Protein AF-A0A1X7TB10-F1 (afdb_monomer_lite)

Radius of gyration: 26.59 Å; chains: 1; bounding box: 57×39×61 Å

Structure (mmCIF, N/CA/C/O backbone):
data_AF-A0A1X7TB10-F1
#
_entry.id   AF-A0A1X7TB10-F1
#
loop_
_atom_site.group_PDB
_atom_site.id
_atom_site.type_symbol
_atom_site.label_atom_id
_atom_site.label_alt_id
_atom_site.label_comp_id
_atom_site.label_asym_id
_atom_site.label_entity_id
_atom_site.label_seq_id
_atom_site.pdbx_PDB_ins_code
_atom_site.Cartn_x
_atom_site.Cartn_y
_atom_site.Cartn_z
_atom_site.occupancy
_atom_site.B_iso_or_equiv
_atom_site.auth_seq_id
_atom_site.auth_comp_id
_atom_site.auth_asym_id
_atom_site.auth_atom_id
_atom_site.pdbx_PDB_model_num
ATOM 1 N N . MET A 1 1 ? -30.814 -26.716 36.410 1.00 61.09 1 MET A N 1
ATOM 2 C CA . MET A 1 1 ? -31.659 -25.579 35.974 1.00 61.09 1 MET A CA 1
ATOM 3 C C . MET A 1 1 ? -32.848 -25.487 36.922 1.00 61.09 1 MET A C 1
ATOM 5 O O . MET A 1 1 ? -33.399 -26.534 37.226 1.00 61.09 1 MET A O 1
ATOM 9 N N . CYS A 1 2 ? -33.212 -24.309 37.450 1.00 82.31 2 CYS A N 1
ATOM 10 C CA . CYS A 1 2 ? -34.267 -24.208 38.482 1.00 82.31 2 CYS A CA 1
ATOM 11 C C . CYS A 1 2 ? -35.707 -24.142 37.946 1.00 82.31 2 CYS A C 1
ATOM 13 O O . CYS A 1 2 ? -36.629 -24.069 38.750 1.00 82.31 2 CYS A O 1
ATOM 15 N N . HIS A 1 3 ? -35.908 -24.128 36.622 1.00 82.31 3 HIS A N 1
ATOM 16 C CA . HIS A 1 3 ? -37.220 -24.072 35.956 1.00 82.31 3 HIS A CA 1
ATOM 17 C C . HIS A 1 3 ? -38.157 -22.923 36.399 1.00 82.31 3 HIS A C 1
ATOM 19 O O . HIS A 1 3 ? -39.329 -22.915 36.033 1.00 82.31 3 HIS A O 1
ATOM 25 N N . LYS A 1 4 ? -37.664 -21.919 37.141 1.00 84.44 4 LYS A N 1
ATOM 26 C CA . LYS A 1 4 ? -38.441 -20.726 37.497 1.00 84.44 4 LYS A CA 1
ATOM 27 C C . LYS A 1 4 ? -38.531 -19.782 36.298 1.00 84.44 4 LYS A C 1
ATOM 29 O O . LYS A 1 4 ? -37.514 -19.415 35.714 1.00 84.44 4 LYS A O 1
ATOM 34 N N . ALA A 1 5 ? -39.744 -19.347 35.970 1.00 83.50 5 ALA A N 1
ATOM 35 C CA . ALA A 1 5 ? -39.967 -18.323 34.957 1.00 83.50 5 ALA A CA 1
ATOM 36 C C . A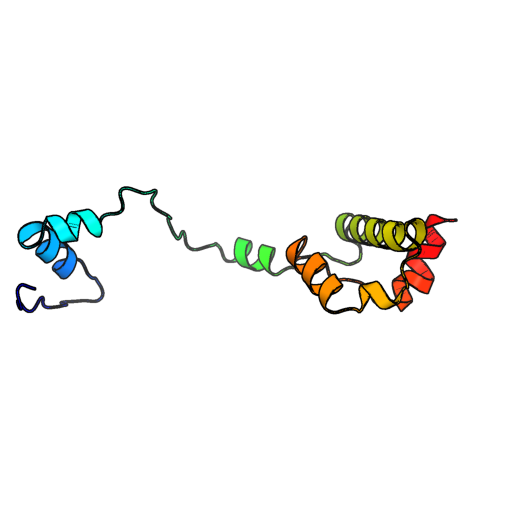LA A 1 5 ? -39.590 -16.939 35.513 1.00 83.50 5 ALA A C 1
ATOM 38 O O . ALA A 1 5 ? -40.155 -16.495 36.513 1.00 83.50 5 ALA A O 1
ATOM 39 N N . VAL A 1 6 ? -38.644 -16.250 34.868 1.00 84.00 6 VAL A N 1
ATOM 40 C CA . VAL A 1 6 ? -38.289 -14.863 35.199 1.00 84.00 6 VAL A CA 1
ATOM 41 C C . VAL A 1 6 ? -39.036 -13.924 34.247 1.00 84.00 6 VAL A C 1
ATOM 43 O O . VAL A 1 6 ? -38.735 -13.919 33.053 1.00 84.00 6 VAL A O 1
ATOM 46 N N . PRO A 1 7 ? -40.009 -13.129 34.725 1.00 80.75 7 PRO A N 1
ATOM 47 C CA . PRO A 1 7 ? -40.779 -12.241 33.863 1.00 80.75 7 PRO A CA 1
ATOM 48 C C . PRO A 1 7 ? -39.917 -11.069 33.367 1.00 80.75 7 PRO A C 1
ATOM 50 O O . PRO A 1 7 ? -39.319 -10.336 34.160 1.00 80.75 7 PRO A O 1
ATOM 53 N N . ALA A 1 8 ? -39.880 -10.851 32.052 1.00 77.44 8 ALA A N 1
ATOM 54 C CA . ALA A 1 8 ? -39.216 -9.706 31.430 1.00 77.44 8 ALA A CA 1
ATOM 55 C C . ALA A 1 8 ? -40.175 -8.506 31.382 1.00 77.44 8 ALA A C 1
ATOM 57 O O . ALA A 1 8 ? -40.872 -8.274 30.396 1.00 77.44 8 ALA A O 1
ATOM 58 N N . LYS A 1 9 ? -40.262 -7.754 32.484 1.00 65.31 9 LYS A N 1
ATOM 59 C CA . LYS A 1 9 ? -41.102 -6.551 32.559 1.00 65.31 9 LYS A CA 1
ATOM 60 C C . LYS A 1 9 ? -40.299 -5.341 32.060 1.00 65.31 9 LYS A C 1
ATOM 62 O O . LYS A 1 9 ? -39.779 -4.568 32.858 1.00 65.31 9 LYS A O 1
ATOM 67 N N . GLY A 1 10 ? -40.155 -5.224 30.738 1.00 70.25 10 GLY A N 1
ATOM 68 C CA . GLY A 1 10 ? -39.438 -4.133 30.058 1.00 70.25 10 GLY A CA 1
ATOM 69 C C . GLY A 1 10 ? -38.262 -4.601 29.189 1.00 70.25 10 GLY A C 1
ATOM 70 O O . GLY A 1 10 ? -37.970 -5.787 29.102 1.00 70.25 10 GLY A O 1
ATOM 71 N N . GLY A 1 11 ? -37.577 -3.656 28.537 1.00 73.31 11 GLY A N 1
ATOM 72 C CA . GLY A 1 11 ? -36.467 -3.920 27.605 1.00 73.31 11 GLY A CA 1
ATOM 73 C C . GLY A 1 11 ? -35.095 -4.154 28.253 1.00 73.31 11 GLY A C 1
ATOM 74 O O . GLY A 1 11 ? -34.080 -3.894 27.614 1.00 73.31 11 GLY A O 1
ATOM 75 N N . ASN A 1 12 ? -35.035 -4.579 29.521 1.00 75.31 12 ASN A N 1
ATOM 76 C CA . ASN A 1 12 ? -33.775 -4.849 30.223 1.00 75.31 12 ASN A CA 1
ATOM 77 C C . ASN A 1 12 ? -33.744 -6.263 30.823 1.00 75.31 12 ASN A C 1
ATOM 79 O O . ASN A 1 12 ? -34.769 -6.926 30.967 1.00 75.31 12 ASN A O 1
ATOM 83 N N . THR A 1 13 ? -32.547 -6.724 31.183 1.00 80.31 13 THR A N 1
ATOM 84 C CA . THR A 1 13 ? -32.301 -8.077 31.707 1.00 80.31 13 THR A CA 1
ATOM 85 C C . THR A 1 13 ? -32.074 -8.107 33.222 1.00 80.31 13 THR A C 1
ATOM 87 O O . THR A 1 13 ? -31.605 -9.117 33.752 1.00 80.31 13 THR A O 1
ATOM 90 N N . SER A 1 14 ? -32.403 -7.028 33.944 1.00 83.00 14 SER A N 1
ATOM 91 C CA . SER A 1 14 ? -32.106 -6.882 35.379 1.00 83.00 14 SER A CA 1
ATOM 92 C C . SER A 1 14 ? -32.750 -7.982 36.227 1.00 83.00 14 SER A C 1
ATOM 94 O O . SER A 1 14 ? -32.113 -8.507 37.136 1.00 83.00 14 SER A O 1
ATOM 96 N N . ASN A 1 15 ? -33.974 -8.399 35.883 1.00 86.94 15 ASN A N 1
ATOM 97 C CA . ASN A 1 15 ? -34.696 -9.451 36.606 1.00 86.94 15 ASN A CA 1
ATOM 98 C C . ASN A 1 15 ? -33.976 -10.804 36.528 1.00 86.94 15 ASN A C 1
ATOM 100 O O . ASN A 1 15 ? -33.878 -11.514 37.528 1.00 86.94 15 ASN A O 1
ATOM 104 N N . LEU A 1 16 ? -33.438 -11.147 35.352 1.00 86.94 16 LEU A N 1
ATOM 105 C CA . LEU A 1 16 ? -32.663 -12.372 35.168 1.00 86.94 16 LEU A CA 1
ATOM 106 C C . LEU A 1 16 ? -31.350 -12.294 35.950 1.00 86.94 16 LEU A C 1
ATOM 108 O O . LEU A 1 16 ? -30.970 -13.261 36.604 1.00 86.94 16 LEU A O 1
ATOM 112 N N . PHE A 1 17 ? -30.693 -11.134 35.941 1.00 86.88 17 PHE A N 1
ATOM 113 C CA . PHE A 1 17 ? -29.447 -10.918 36.675 1.00 86.88 17 PHE A CA 1
ATOM 114 C C . PHE A 1 17 ? -29.634 -11.074 38.194 1.00 86.88 17 PHE A C 1
ATOM 116 O O . PHE A 1 17 ? -28.852 -11.775 38.837 1.00 86.88 17 PHE A O 1
ATOM 123 N N . SER A 1 18 ? -30.701 -10.500 38.761 1.00 86.94 18 SER A N 1
ATOM 124 C CA . SER A 1 18 ? -31.054 -10.672 40.179 1.00 86.94 18 SER A CA 1
ATOM 125 C C . SER A 1 18 ? -31.393 -12.124 40.516 1.00 86.94 18 SER A C 1
ATOM 127 O O . SER A 1 18 ? -30.871 -12.662 41.490 1.00 86.94 18 SER A O 1
ATOM 129 N N . HIS A 1 19 ? -32.193 -12.790 39.676 1.00 90.25 19 HIS A N 1
ATOM 130 C CA . HIS A 1 19 ? -32.532 -14.204 39.851 1.00 90.25 19 HIS A CA 1
ATOM 131 C C . HIS A 1 19 ? -31.284 -15.096 39.883 1.00 90.25 19 HIS A C 1
ATOM 133 O O . HIS A 1 19 ? -31.154 -15.964 40.746 1.00 90.25 19 HIS A O 1
ATOM 139 N N . LEU A 1 20 ? -30.350 -14.868 38.957 1.00 90.06 20 LEU A N 1
ATOM 140 C CA . LEU A 1 20 ? -29.096 -15.612 38.899 1.00 90.06 20 LEU A CA 1
ATOM 141 C C . LEU A 1 20 ? -28.242 -15.355 40.142 1.00 90.06 20 LEU A C 1
ATOM 143 O O . LEU A 1 20 ? -27.703 -16.304 40.700 1.00 90.06 20 LEU A O 1
ATOM 147 N N . ARG A 1 21 ? -28.165 -14.110 40.621 1.00 86.50 21 ARG A N 1
ATOM 148 C CA . ARG A 1 21 ? -27.411 -13.760 41.833 1.00 86.50 21 ARG A CA 1
ATOM 149 C C . ARG A 1 21 ? -27.928 -14.478 43.082 1.00 86.50 21 ARG A C 1
ATOM 151 O O . ARG A 1 21 ? -27.125 -14.928 43.891 1.00 86.50 21 ARG A O 1
ATOM 158 N N . GLU A 1 22 ? -29.245 -14.580 43.235 1.00 88.19 22 GLU A N 1
ATOM 159 C CA . GLU A 1 22 ? -29.881 -15.101 44.454 1.00 88.19 22 GLU A CA 1
ATOM 160 C C . GLU A 1 22 ? -30.064 -16.622 44.443 1.00 88.19 22 GLU A C 1
ATOM 162 O O . GLU A 1 22 ? -29.919 -17.272 45.476 1.00 88.19 22 GLU A O 1
ATOM 167 N N . HIS A 1 23 ? -30.366 -17.211 43.284 1.00 87.81 23 HIS A N 1
ATOM 168 C CA . HIS A 1 23 ? -30.676 -18.640 43.177 1.00 87.81 23 HIS A CA 1
ATOM 169 C C . HIS A 1 23 ? -29.583 -19.467 42.496 1.00 87.81 23 HIS A C 1
ATOM 171 O O . HIS A 1 23 ? -29.570 -20.691 42.638 1.00 87.81 23 HIS A O 1
ATOM 177 N N . HIS A 1 24 ? -28.659 -18.827 41.775 1.00 89.94 24 HIS A N 1
ATOM 178 C CA . HIS A 1 24 ? -27.590 -19.491 41.028 1.00 89.94 24 HIS A CA 1
ATOM 179 C C . HIS A 1 24 ? -26.240 -18.763 41.157 1.00 89.94 24 HIS A C 1
ATOM 181 O O . HIS A 1 24 ? -25.653 -18.384 40.140 1.00 89.94 24 HIS A O 1
ATOM 187 N N . PRO A 1 25 ? -25.704 -18.591 42.382 1.00 84.31 25 PRO A N 1
ATOM 188 C CA . PRO A 1 25 ? -24.512 -17.774 42.630 1.00 84.31 25 PRO A CA 1
ATOM 189 C C . PRO A 1 25 ? -23.272 -18.251 41.859 1.00 84.31 25 PRO A C 1
ATOM 191 O O . PRO A 1 25 ? -22.451 -17.436 41.452 1.00 84.31 25 PRO A O 1
ATOM 194 N N . THR A 1 26 ? -23.154 -19.553 41.586 1.00 83.06 26 THR A N 1
ATOM 195 C CA . THR A 1 26 ? -22.072 -20.129 40.770 1.00 83.06 26 THR A CA 1
ATOM 196 C C . THR A 1 26 ? -22.176 -19.741 39.293 1.00 83.06 26 THR A C 1
ATOM 198 O O . THR A 1 26 ? -21.177 -19.372 38.679 1.00 83.06 26 THR A O 1
ATOM 201 N N . LEU A 1 27 ? -23.384 -19.766 38.722 1.00 82.44 27 LEU A N 1
ATOM 202 C CA . LEU A 1 27 ? -23.625 -19.297 37.354 1.00 82.44 27 LEU A CA 1
ATOM 203 C C . LEU A 1 27 ? -23.478 -17.780 37.269 1.00 82.44 27 LEU A C 1
ATOM 205 O O . LEU A 1 27 ? -22.914 -17.275 36.305 1.00 82.44 27 LEU A O 1
ATOM 209 N N . PHE A 1 28 ? -23.927 -17.057 38.294 1.00 84.38 28 PHE A N 1
ATOM 210 C CA . PHE A 1 28 ? -23.740 -15.617 38.392 1.00 84.38 28 PHE A CA 1
ATOM 211 C C . PHE A 1 28 ? -22.257 -15.240 38.405 1.00 84.38 28 PHE A C 1
ATOM 213 O O . PHE A 1 28 ? -21.855 -14.403 37.608 1.00 84.38 28 PHE A O 1
ATOM 220 N N . ALA A 1 29 ? -21.437 -15.908 39.222 1.00 82.06 29 ALA A N 1
ATOM 221 C CA . ALA A 1 29 ? -19.992 -15.688 39.272 1.00 82.06 29 ALA A CA 1
ATOM 222 C C . ALA A 1 29 ? -19.296 -15.976 37.928 1.00 82.06 29 ALA A C 1
ATOM 224 O O . ALA A 1 29 ? -18.361 -15.274 37.557 1.00 82.06 29 ALA A O 1
ATOM 225 N N . CYS A 1 30 ? -19.770 -16.976 37.177 1.00 75.25 30 CYS A N 1
ATOM 226 C CA . CYS A 1 30 ? -19.278 -17.286 35.832 1.00 75.25 30 CYS A CA 1
ATOM 227 C C . CYS A 1 30 ? -19.702 -16.234 34.787 1.00 75.25 30 CYS A C 1
ATOM 229 O O . CYS A 1 30 ? -18.951 -15.937 33.860 1.00 75.25 30 CYS A O 1
ATOM 231 N N . LEU A 1 31 ? -20.894 -15.649 34.945 1.00 71.69 31 LEU A N 1
ATOM 232 C CA . LEU A 1 31 ? -21.432 -14.614 34.059 1.00 71.69 31 LEU A CA 1
ATOM 233 C C . LEU A 1 31 ? -20.894 -13.217 34.368 1.00 71.69 31 LEU A C 1
ATOM 235 O O . LEU A 1 31 ? -20.847 -12.380 33.469 1.00 71.69 31 LEU A O 1
ATOM 239 N N . THR A 1 32 ? -20.501 -12.945 35.614 1.00 65.81 32 THR A N 1
ATOM 240 C CA . THR A 1 32 ? -19.779 -11.728 35.978 1.00 65.81 32 THR A CA 1
ATOM 241 C C . THR A 1 32 ? -18.330 -11.876 35.528 1.00 65.81 32 THR A C 1
ATOM 243 O O . THR A 1 32 ? -17.582 -12.638 36.139 1.00 65.81 32 THR A O 1
ATOM 246 N N . PRO A 1 33 ? -17.884 -11.168 34.482 1.00 55.72 33 PRO A N 1
ATOM 247 C CA . PRO A 1 33 ? -16.513 -11.298 34.036 1.00 55.72 33 PRO A CA 1
ATOM 248 C C . PRO A 1 33 ? -15.611 -10.658 35.094 1.00 55.72 33 PRO A C 1
ATOM 250 O O . PRO A 1 33 ? -15.677 -9.452 35.325 1.00 55.72 33 PRO A O 1
ATOM 253 N N . THR A 1 34 ? -14.700 -11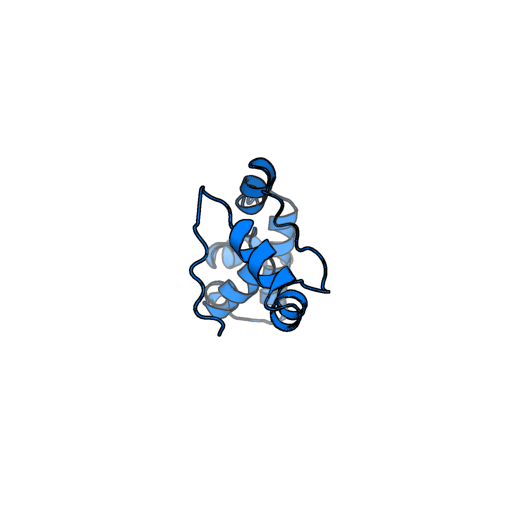.431 35.677 1.00 54.12 34 THR A N 1
ATOM 254 C CA . THR A 1 34 ? -13.488 -10.919 36.343 1.00 54.12 34 THR A CA 1
ATOM 255 C C . THR A 1 34 ? -12.471 -10.345 35.343 1.00 54.12 34 THR A C 1
ATOM 257 O O . THR A 1 34 ? -11.323 -10.089 35.685 1.00 54.12 34 THR A O 1
ATOM 260 N N . ALA A 1 35 ? -12.878 -10.086 34.099 1.00 50.09 35 ALA A N 1
ATOM 261 C CA . ALA A 1 35 ? -12.041 -9.559 33.038 1.00 50.09 35 ALA A CA 1
ATOM 262 C C . ALA A 1 35 ? -12.613 -8.230 32.539 1.00 50.09 35 ALA A C 1
ATOM 264 O O . ALA A 1 35 ? -13.764 -8.169 32.112 1.00 50.09 35 ALA A O 1
ATOM 265 N N . ALA A 1 36 ? -11.782 -7.188 32.632 1.00 53.06 36 ALA A N 1
ATOM 266 C CA . ALA A 1 36 ? -11.865 -5.885 31.977 1.00 53.06 36 ALA A CA 1
ATOM 267 C C . ALA A 1 36 ? -13.185 -5.603 31.241 1.00 53.06 36 ALA A C 1
ATOM 269 O O . ALA A 1 36 ? -13.432 -6.145 30.162 1.00 53.06 36 ALA A O 1
ATOM 270 N N . LYS A 1 37 ? -13.996 -4.687 31.790 1.00 52.09 37 LYS A N 1
ATOM 271 C CA . LYS A 1 37 ? -15.109 -4.054 31.071 1.00 52.09 37 LYS A CA 1
ATOM 272 C C . LYS A 1 37 ? -14.612 -3.623 29.686 1.00 52.09 37 LYS A C 1
ATOM 274 O O . LYS A 1 37 ? -13.990 -2.573 29.555 1.00 52.09 37 LYS A O 1
ATOM 279 N N . LYS A 1 38 ? -14.911 -4.396 28.639 1.00 53.84 38 LYS A N 1
ATOM 280 C CA . LYS A 1 38 ? -14.941 -3.868 27.277 1.00 53.84 38 LYS A CA 1
ATOM 281 C C . LYS A 1 38 ? -16.156 -2.958 27.246 1.00 53.84 38 LYS A C 1
ATOM 283 O O . LYS A 1 38 ? -17.260 -3.395 26.935 1.00 53.84 38 LYS A O 1
ATOM 288 N N . THR A 1 39 ? -15.970 -1.713 27.671 1.00 54.38 39 THR A N 1
ATOM 289 C CA . THR A 1 39 ? -16.922 -0.650 27.391 1.00 54.38 39 THR A CA 1
ATOM 290 C C . THR A 1 39 ? -17.034 -0.601 25.876 1.00 54.38 39 THR A C 1
ATOM 292 O O . THR A 1 39 ? -16.133 -0.116 25.193 1.00 54.38 39 THR A O 1
ATOM 295 N N . VAL A 1 40 ? -18.103 -1.178 25.329 1.00 62.41 40 VAL A N 1
ATOM 296 C CA . VAL A 1 40 ? -18.514 -0.883 23.960 1.00 62.41 40 VAL A CA 1
ATOM 297 C C . VAL A 1 40 ? -19.047 0.542 24.019 1.00 62.41 40 VAL A C 1
ATOM 299 O O . VAL A 1 40 ? -20.241 0.785 24.158 1.00 62.41 40 VAL A O 1
ATOM 302 N N . THR A 1 41 ? -18.121 1.494 24.061 1.00 67.75 41 THR A N 1
ATOM 303 C CA . THR A 1 41 ? -18.428 2.911 24.001 1.00 67.75 41 THR A CA 1
ATOM 304 C C . THR A 1 41 ? -18.904 3.165 22.584 1.00 67.75 41 THR A C 1
ATOM 306 O O . THR A 1 41 ? -18.193 2.850 21.624 1.00 67.75 41 THR A O 1
ATOM 309 N N . GLN A 1 42 ? -20.123 3.680 22.445 1.00 73.50 42 GLN A N 1
ATOM 310 C CA . GLN A 1 42 ? -20.646 4.089 21.151 1.00 73.50 42 GLN A CA 1
ATOM 311 C C . GLN A 1 42 ? -19.642 5.048 20.503 1.00 73.50 42 GLN A C 1
ATOM 313 O O . GLN A 1 42 ? -19.284 6.079 21.069 1.00 73.50 42 GLN A O 1
ATOM 318 N N . GLN A 1 43 ? -19.133 4.659 19.338 1.00 66.56 43 GLN A N 1
ATOM 319 C CA . GLN A 1 43 ? -18.175 5.460 18.593 1.00 66.56 43 GLN A CA 1
ATOM 320 C C . GLN A 1 43 ? -18.871 6.722 18.077 1.00 66.56 43 GLN A C 1
ATOM 322 O O . GLN A 1 43 ? -19.997 6.656 17.585 1.00 66.56 43 GLN A O 1
ATOM 327 N N . THR A 1 44 ? -18.203 7.874 18.162 1.00 79.88 44 THR A N 1
ATOM 328 C CA . THR A 1 44 ? -18.732 9.115 17.585 1.00 79.88 44 THR A CA 1
ATOM 329 C C . THR A 1 44 ? -18.859 8.975 16.068 1.00 79.88 44 THR A C 1
ATOM 331 O O . THR A 1 44 ? -18.092 8.234 15.436 1.00 79.88 44 THR A O 1
ATOM 334 N N . ILE A 1 45 ? -19.809 9.697 15.469 1.00 79.19 45 ILE A N 1
ATOM 335 C CA . ILE A 1 45 ? -20.001 9.718 14.010 1.00 79.19 45 ILE A CA 1
ATOM 336 C C . ILE A 1 45 ? -18.692 10.118 13.314 1.00 79.19 45 ILE A C 1
ATOM 338 O O . ILE A 1 45 ? -18.265 9.449 12.375 1.00 79.19 45 ILE A O 1
ATOM 342 N N . GLU A 1 46 ? -17.994 11.118 13.853 1.00 73.94 46 GLU A N 1
ATOM 343 C CA . GLU A 1 46 ? -16.688 11.580 13.371 1.00 73.94 46 GLU A CA 1
ATOM 344 C C . GLU A 1 46 ? -15.639 10.465 13.353 1.00 73.94 46 GLU A C 1
ATOM 346 O O . GLU A 1 46 ? -14.978 10.250 12.339 1.00 73.94 46 GLU A O 1
ATOM 351 N N . SER A 1 47 ? -15.521 9.694 14.441 1.00 67.88 47 SER A N 1
ATOM 352 C CA . SER A 1 47 ? -14.563 8.584 14.505 1.00 67.88 47 SER A CA 1
ATOM 353 C C . SER A 1 47 ? -14.890 7.473 13.501 1.00 67.88 47 SER A C 1
ATOM 355 O O . SER A 1 47 ? -13.990 6.788 13.013 1.00 67.88 47 SER A O 1
ATOM 357 N N . SER A 1 48 ? -16.170 7.299 13.167 1.00 71.25 48 SER A N 1
ATOM 358 C CA . SER A 1 48 ? -16.634 6.297 12.203 1.00 71.25 48 SER A CA 1
ATOM 359 C C . SER A 1 48 ? -16.390 6.748 10.766 1.00 71.25 48 SER A C 1
ATOM 361 O O . SER A 1 48 ? -15.883 5.966 9.962 1.00 71.25 48 SER A O 1
ATOM 363 N N . VAL A 1 49 ? -16.626 8.028 10.471 1.00 72.44 49 VAL A N 1
ATOM 364 C CA . VAL A 1 49 ? -16.249 8.661 9.200 1.00 72.44 49 VAL A CA 1
ATOM 365 C C . VAL A 1 49 ? -14.736 8.618 8.997 1.00 72.44 49 VAL A C 1
ATOM 367 O O . VAL A 1 49 ? -14.280 8.163 7.953 1.00 72.44 49 VAL A O 1
ATOM 370 N N . ALA A 1 50 ? -13.942 8.986 10.005 1.00 67.88 50 ALA A N 1
ATOM 371 C CA . ALA A 1 50 ? -12.478 8.987 9.925 1.00 67.88 50 ALA A CA 1
ATOM 372 C C . ALA A 1 50 ? -11.860 7.588 9.729 1.00 67.88 50 ALA A C 1
ATOM 374 O O . ALA A 1 50 ? -10.708 7.462 9.299 1.00 67.88 50 ALA A O 1
ATOM 375 N N . ARG A 1 51 ? -12.601 6.523 10.065 1.00 66.75 51 ARG A N 1
ATOM 376 C CA . ARG A 1 51 ? -12.236 5.135 9.739 1.00 66.75 51 ARG A CA 1
ATOM 377 C C . ARG A 1 51 ? -12.587 4.761 8.298 1.00 66.75 51 ARG A C 1
ATOM 379 O O . ARG A 1 51 ? -11.876 3.949 7.718 1.00 66.75 51 ARG A O 1
ATOM 386 N N . GLY A 1 52 ? -13.653 5.334 7.741 1.00 68.94 52 GLY A N 1
ATOM 387 C CA . GLY A 1 52 ? -14.101 5.081 6.370 1.00 68.94 52 GLY A CA 1
ATOM 388 C C . GLY A 1 52 ? -13.407 5.934 5.305 1.00 68.94 52 GLY A C 1
ATOM 389 O O . GLY A 1 52 ? -13.438 5.576 4.128 1.00 68.94 52 GLY A O 1
ATOM 390 N N . THR A 1 53 ? -12.769 7.046 5.682 1.00 78.81 53 THR A N 1
ATOM 391 C CA . THR A 1 53 ? -12.070 7.907 4.724 1.00 78.81 53 THR A CA 1
ATOM 392 C C . THR A 1 53 ? -10.768 7.264 4.250 1.00 78.81 53 THR A C 1
ATOM 394 O O . THR A 1 53 ? -9.836 7.014 5.018 1.00 78.81 53 THR A O 1
ATOM 397 N N . LYS A 1 54 ? -10.708 6.997 2.943 1.00 83.62 54 LYS A N 1
ATOM 398 C CA . LYS A 1 54 ? -9.475 6.611 2.253 1.00 83.62 54 LYS A CA 1
ATOM 399 C C . LYS A 1 54 ? -8.512 7.795 2.202 1.00 83.62 54 LYS A C 1
ATOM 401 O O . LYS A 1 54 ? -8.937 8.952 2.199 1.00 83.62 54 LYS A O 1
ATOM 406 N N . PHE A 1 55 ? -7.218 7.509 2.118 1.00 82.88 55 PHE A N 1
ATOM 407 C CA . PHE A 1 55 ? -6.224 8.537 1.849 1.00 82.88 55 PHE A CA 1
ATOM 408 C C . PHE A 1 55 ? -6.474 9.180 0.486 1.00 82.88 55 PHE A C 1
ATOM 410 O O . PHE A 1 55 ? -6.734 8.492 -0.502 1.00 82.88 55 PHE A O 1
ATOM 417 N N . SER A 1 56 ? -6.353 10.507 0.432 1.00 83.88 56 SER A N 1
ATOM 418 C CA . SER A 1 56 ? -6.272 11.203 -0.849 1.00 83.88 56 SER A CA 1
ATOM 419 C C . SER A 1 56 ? -5.001 10.771 -1.582 1.00 83.88 56 SER A C 1
ATOM 421 O O . SER A 1 56 ? -3.959 10.564 -0.952 1.00 83.88 56 SER A O 1
ATOM 423 N N . ARG A 1 57 ? -5.072 10.677 -2.913 1.00 80.06 57 ARG A N 1
ATOM 424 C CA . ARG A 1 57 ? -3.932 10.321 -3.781 1.00 80.06 57 ARG A CA 1
ATOM 425 C C . ARG A 1 57 ? -2.783 11.327 -3.650 1.00 80.06 57 ARG A C 1
ATOM 427 O O . ARG A 1 57 ? -1.625 10.980 -3.843 1.00 80.06 57 ARG A O 1
ATOM 434 N N . ASP A 1 58 ? -3.106 12.556 -3.260 1.00 83.25 58 ASP A N 1
ATOM 435 C CA . ASP A 1 58 ? -2.134 13.627 -3.047 1.00 83.25 58 ASP A CA 1
ATOM 436 C C . ASP A 1 58 ? -1.547 13.662 -1.636 1.00 83.25 58 ASP A C 1
ATOM 438 O O . ASP A 1 58 ? -0.579 14.391 -1.400 1.00 83.25 58 ASP A O 1
ATOM 442 N N . SER A 1 59 ? -2.100 12.876 -0.705 1.00 89.38 59 SER A N 1
ATOM 443 C CA . SER A 1 59 ? -1.609 12.853 0.671 1.00 89.38 59 SER A CA 1
ATOM 444 C C . SER A 1 59 ? -0.162 12.340 0.732 1.00 89.38 59 SER A C 1
ATOM 446 O O . SER A 1 59 ? 0.197 11.411 -0.000 1.00 89.38 59 SER A O 1
ATOM 448 N N . PRO A 1 60 ? 0.676 12.909 1.618 1.00 90.56 60 PRO A N 1
ATOM 449 C CA . PRO A 1 60 ? 2.071 12.491 1.756 1.00 90.56 60 PRO A CA 1
ATOM 450 C C . PRO A 1 60 ? 2.174 10.998 2.094 1.00 90.56 60 PRO A C 1
ATOM 452 O O . PRO A 1 60 ? 2.932 10.279 1.455 1.00 90.56 60 PRO A O 1
ATOM 455 N N . GLN A 1 61 ? 1.302 10.504 2.979 1.00 89.81 61 GLN A N 1
ATOM 456 C CA . GLN A 1 61 ? 1.256 9.094 3.376 1.00 89.81 61 GLN A CA 1
ATOM 457 C C . GLN A 1 61 ? 0.924 8.150 2.207 1.00 89.81 61 GLN A C 1
ATOM 459 O O . GLN A 1 61 ? 1.480 7.055 2.116 1.00 89.81 61 GLN A O 1
ATOM 464 N N . HIS A 1 62 ? 0.033 8.556 1.290 1.00 92.00 62 HIS A N 1
ATOM 465 C CA . HIS A 1 62 ? -0.266 7.766 0.088 1.00 92.00 62 HIS A CA 1
ATOM 466 C C . HIS A 1 62 ? 0.952 7.686 -0.837 1.00 92.00 62 HIS A C 1
ATOM 468 O O . HIS A 1 62 ? 1.279 6.603 -1.331 1.00 92.00 62 HIS A O 1
ATOM 474 N N . LYS A 1 63 ? 1.665 8.803 -1.017 1.00 92.06 63 LYS A N 1
ATOM 475 C CA . LYS A 1 63 ? 2.888 8.868 -1.830 1.00 92.06 63 LYS A CA 1
ATOM 476 C C . LYS A 1 63 ? 4.008 8.017 -1.240 1.00 92.06 63 LYS A C 1
ATOM 478 O O . LYS A 1 63 ? 4.608 7.244 -1.980 1.00 92.06 63 LYS A O 1
ATOM 483 N N . GLU A 1 64 ? 4.239 8.091 0.069 1.00 93.44 64 GLU A N 1
ATOM 484 C CA . GLU A 1 64 ? 5.245 7.277 0.765 1.00 93.44 64 GLU A CA 1
ATOM 485 C C . GLU A 1 64 ? 4.978 5.778 0.607 1.00 93.44 64 GLU A C 1
ATOM 487 O O . GLU A 1 64 ? 5.875 5.017 0.245 1.00 93.44 64 GLU A O 1
ATOM 492 N N . LEU A 1 65 ? 3.730 5.344 0.806 1.00 93.69 65 LEU A N 1
ATOM 493 C CA . LEU A 1 65 ? 3.377 3.932 0.673 1.00 93.69 65 LEU A CA 1
ATOM 494 C C . LEU A 1 65 ? 3.483 3.455 -0.782 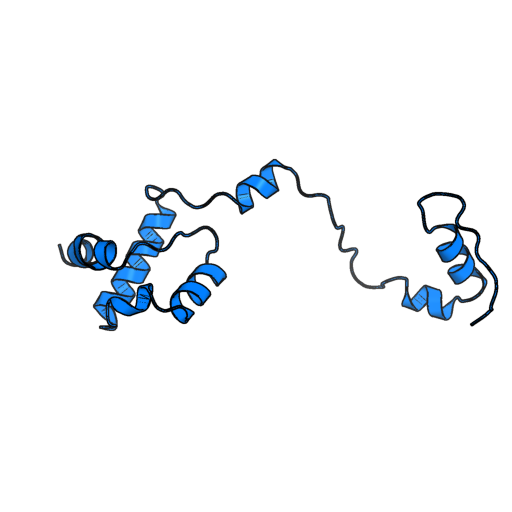1.00 93.69 65 LEU A C 1
ATOM 496 O O . LEU A 1 65 ? 3.970 2.358 -1.052 1.00 93.69 65 LEU A O 1
ATOM 500 N N . THR A 1 66 ? 3.095 4.306 -1.731 1.00 93.88 66 THR A N 1
ATOM 501 C CA . THR A 1 66 ? 3.259 4.031 -3.163 1.00 93.88 66 THR A CA 1
ATOM 502 C C . THR A 1 66 ? 4.734 3.933 -3.553 1.00 93.88 66 THR A C 1
ATOM 504 O O . THR A 1 66 ? 5.105 3.035 -4.307 1.00 93.88 66 THR A O 1
ATOM 507 N N . HIS A 1 67 ? 5.586 4.797 -3.002 1.00 93.81 67 HIS A N 1
ATOM 508 C CA . HIS A 1 67 ? 7.032 4.754 -3.194 1.00 93.81 67 HIS A CA 1
ATOM 509 C C . HIS A 1 67 ? 7.646 3.478 -2.603 1.00 93.81 67 HIS A C 1
ATOM 511 O O . HIS A 1 67 ? 8.445 2.829 -3.268 1.00 93.81 67 HIS A O 1
ATOM 517 N N . ALA A 1 68 ? 7.230 3.059 -1.404 1.00 94.25 68 ALA A N 1
ATOM 518 C CA . ALA A 1 68 ? 7.689 1.809 -0.794 1.00 94.25 68 ALA A CA 1
ATOM 519 C C . ALA A 1 68 ? 7.339 0.579 -1.652 1.00 94.25 68 ALA A C 1
ATOM 521 O O . ALA A 1 68 ? 8.172 -0.306 -1.847 1.00 94.25 68 ALA A O 1
ATOM 522 N N . ILE A 1 69 ? 6.130 0.540 -2.221 1.00 94.19 69 ILE A N 1
ATOM 523 C CA . ILE A 1 69 ? 5.720 -0.536 -3.134 1.00 94.19 69 ILE A CA 1
ATOM 524 C C . ILE A 1 69 ? 6.520 -0.477 -4.440 1.00 94.19 69 ILE A C 1
ATOM 526 O O . ILE A 1 69 ? 6.970 -1.510 -4.928 1.00 94.19 69 ILE A O 1
ATOM 530 N N . ALA A 1 70 ? 6.729 0.715 -5.001 1.00 94.12 70 ALA A N 1
ATOM 531 C CA . ALA A 1 70 ? 7.544 0.879 -6.201 1.00 94.12 70 ALA A CA 1
ATOM 532 C C . ALA A 1 70 ? 9.002 0.445 -5.960 1.00 94.12 70 ALA A C 1
ATOM 534 O O . ALA A 1 70 ? 9.581 -0.226 -6.813 1.00 94.12 70 ALA A O 1
ATOM 535 N N . TYR A 1 71 ? 9.556 0.742 -4.779 1.00 94.12 71 TYR A N 1
ATOM 536 C CA . TYR A 1 71 ? 10.884 0.298 -4.362 1.00 94.12 71 TYR A CA 1
ATOM 537 C C . TYR A 1 71 ? 10.958 -1.225 -4.261 1.00 94.12 71 TYR A C 1
ATOM 539 O O . TYR A 1 71 ? 11.876 -1.809 -4.817 1.00 94.12 71 TYR A O 1
ATOM 547 N N . HIS A 1 72 ? 9.976 -1.881 -3.633 1.00 94.31 72 HIS A N 1
ATOM 548 C CA . HIS A 1 72 ? 9.889 -3.347 -3.602 1.00 94.31 72 HIS A CA 1
ATOM 549 C C . HIS A 1 72 ? 9.884 -3.945 -5.019 1.00 94.31 72 HIS A C 1
ATOM 551 O O . HIS A 1 72 ? 10.633 -4.874 -5.310 1.00 94.31 72 HIS A O 1
ATOM 557 N N . ILE A 1 73 ? 9.103 -3.364 -5.935 1.00 93.38 73 ILE A N 1
ATOM 558 C CA . ILE A 1 73 ? 9.044 -3.825 -7.328 1.00 93.38 73 ILE A CA 1
ATOM 559 C C . ILE A 1 73 ? 10.395 -3.671 -8.034 1.00 93.38 73 ILE A C 1
ATOM 561 O O . ILE A 1 73 ? 10.868 -4.620 -8.658 1.00 93.38 73 ILE A O 1
ATOM 565 N N . GLY A 1 74 ? 11.018 -2.496 -7.930 1.00 91.31 74 GLY A N 1
ATOM 566 C CA . GLY A 1 74 ? 12.296 -2.214 -8.585 1.00 91.31 74 GLY A CA 1
ATOM 567 C C . GLY A 1 74 ? 13.480 -2.961 -7.968 1.00 91.31 74 GLY A C 1
ATOM 568 O O . GLY A 1 74 ? 14.360 -3.422 -8.691 1.00 91.31 74 GLY A O 1
ATOM 569 N N . LYS A 1 75 ? 13.503 -3.109 -6.639 1.00 92.88 75 LYS A N 1
ATOM 570 C CA . LYS A 1 75 ? 14.618 -3.707 -5.897 1.00 92.88 75 LYS A CA 1
ATOM 571 C C . LYS A 1 75 ? 14.601 -5.230 -5.936 1.00 92.88 75 LYS A C 1
ATOM 573 O O . LYS A 1 75 ? 15.650 -5.824 -6.170 1.00 92.88 75 LYS A O 1
ATOM 578 N N . ASP A 1 76 ? 13.436 -5.840 -5.725 1.00 94.38 76 ASP A N 1
ATOM 579 C CA . ASP A 1 76 ? 13.287 -7.300 -5.679 1.00 94.38 76 ASP A CA 1
ATOM 580 C C . ASP A 1 76 ? 12.978 -7.899 -7.061 1.00 94.38 76 ASP A C 1
ATOM 582 O O . ASP A 1 76 ? 12.854 -9.115 -7.204 1.00 94.38 76 ASP A O 1
ATOM 586 N N . GLY A 1 77 ? 12.840 -7.058 -8.093 1.00 89.69 77 GLY A N 1
ATOM 587 C CA . GLY A 1 77 ? 12.605 -7.493 -9.471 1.00 89.69 77 GLY A CA 1
ATOM 588 C C . GLY A 1 77 ? 11.281 -8.237 -9.659 1.00 89.69 77 GLY A C 1
ATOM 589 O O . GLY A 1 77 ? 11.149 -9.047 -10.579 1.00 89.69 77 GLY A O 1
ATOM 590 N N . VAL A 1 78 ? 10.296 -8.003 -8.787 1.00 93.12 78 VAL A N 1
ATOM 591 C CA . VAL A 1 78 ? 9.005 -8.692 -8.872 1.00 93.12 78 VAL A CA 1
ATOM 592 C C . VAL A 1 78 ? 8.199 -8.184 -10.070 1.00 93.12 78 VAL A C 1
ATOM 594 O O . VAL A 1 78 ? 8.239 -6.999 -10.410 1.00 93.12 78 VAL A O 1
ATOM 597 N N . PRO A 1 79 ? 7.416 -9.047 -10.736 1.00 93.81 79 PRO A N 1
ATOM 598 C CA . PRO A 1 79 ? 6.642 -8.621 -11.886 1.00 93.81 79 PRO A CA 1
ATOM 599 C C . PRO A 1 79 ? 5.598 -7.580 -11.478 1.00 93.81 79 PRO A C 1
ATOM 601 O O . PRO A 1 79 ? 4.920 -7.710 -10.459 1.00 93.81 79 PRO A O 1
ATOM 604 N N . LEU A 1 80 ? 5.381 -6.592 -12.344 1.00 91.81 80 LEU A N 1
ATOM 605 C CA . LEU A 1 80 ? 4.367 -5.545 -12.186 1.00 91.81 80 LEU A CA 1
ATOM 606 C C . LEU A 1 80 ? 2.933 -6.083 -12.002 1.00 91.81 80 LEU A C 1
ATOM 608 O O . LEU A 1 80 ? 2.065 -5.371 -11.516 1.00 91.81 80 LEU A O 1
ATOM 612 N N . SER A 1 81 ? 2.654 -7.335 -12.383 1.00 92.75 81 SER A N 1
ATOM 613 C CA . SER A 1 81 ? 1.368 -7.993 -12.108 1.00 92.75 81 SER A CA 1
ATOM 614 C C . SER A 1 81 ? 1.135 -8.259 -10.617 1.00 92.75 81 SER A C 1
ATOM 616 O O . SER A 1 81 ? -0.012 -8.448 -10.219 1.00 92.75 81 SER A O 1
ATOM 618 N N . THR A 1 82 ? 2.182 -8.240 -9.784 1.00 93.50 82 THR A N 1
ATOM 619 C CA . THR A 1 82 ? 2.120 -8.512 -8.338 1.00 93.50 82 THR A CA 1
ATOM 620 C C . THR A 1 82 ? 1.114 -7.612 -7.626 1.00 93.50 82 THR A C 1
ATOM 622 O O . THR A 1 82 ? 0.310 -8.116 -6.844 1.00 93.50 82 THR A O 1
ATOM 625 N N . VAL A 1 83 ? 1.061 -6.319 -7.968 1.00 93.31 83 VAL A N 1
ATOM 626 C CA . VAL A 1 83 ? 0.117 -5.364 -7.353 1.00 93.31 83 VAL A CA 1
ATOM 627 C C . VAL A 1 83 ? -1.351 -5.678 -7.667 1.00 93.31 83 VAL A C 1
ATOM 629 O O . VAL A 1 83 ? -2.258 -5.276 -6.942 1.00 93.31 83 VAL A O 1
ATOM 632 N N . GLU A 1 84 ? -1.616 -6.437 -8.730 1.00 93.38 84 GLU A N 1
ATOM 633 C CA . GLU A 1 84 ? -2.972 -6.819 -9.126 1.00 93.38 84 GLU A CA 1
ATOM 634 C C . GLU A 1 84 ? -3.413 -8.150 -8.509 1.00 93.38 84 GLU A C 1
ATOM 636 O O . GLU A 1 84 ? -4.621 -8.421 -8.457 1.00 93.38 84 GLU A O 1
ATOM 641 N N . ARG A 1 85 ? -2.462 -8.948 -8.000 1.00 95.44 85 ARG A N 1
ATOM 642 C CA . ARG A 1 85 ? -2.715 -10.269 -7.412 1.00 95.44 85 ARG A CA 1
ATOM 643 C C . ARG A 1 85 ? -3.581 -10.140 -6.150 1.00 95.44 85 ARG A C 1
ATOM 645 O O . ARG A 1 85 ? -3.339 -9.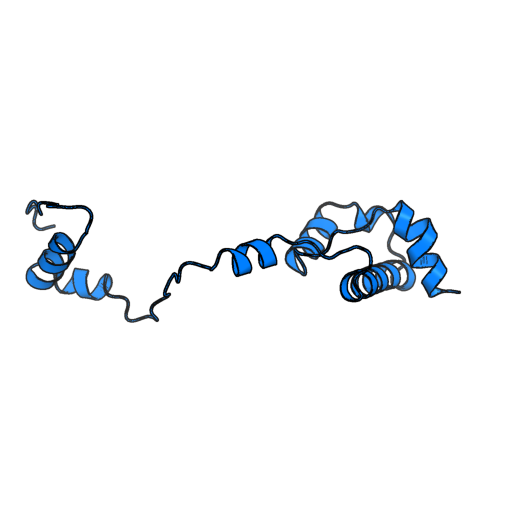261 -5.320 1.00 95.44 85 ARG A O 1
ATOM 652 N N . PRO A 1 86 ? -4.549 -11.052 -5.944 1.00 94.94 86 PRO A N 1
ATOM 653 C CA . PRO A 1 86 ? -5.478 -10.970 -4.816 1.00 94.94 86 PRO A CA 1
ATOM 654 C C . PRO A 1 86 ? -4.774 -11.076 -3.457 1.00 94.94 86 PRO A C 1
ATOM 656 O O . PRO A 1 86 ? -5.134 -10.355 -2.531 1.00 94.94 86 PRO A O 1
ATOM 659 N N . GLY A 1 87 ? -3.734 -11.910 -3.344 1.00 96.25 87 GLY A N 1
ATOM 660 C CA . GLY A 1 87 ? -2.959 -12.050 -2.106 1.00 96.25 87 GLY A CA 1
ATOM 661 C C . GLY A 1 87 ? -2.237 -10.761 -1.707 1.00 96.25 87 GLY A C 1
ATOM 662 O O . GLY A 1 87 ? -2.302 -10.352 -0.551 1.00 96.25 87 GLY A O 1
ATOM 663 N N . PHE A 1 88 ? -1.633 -10.067 -2.676 1.00 94.69 88 PHE A N 1
ATOM 664 C CA . PHE A 1 88 ? -0.967 -8.789 -2.428 1.00 94.69 88 PHE A CA 1
ATOM 665 C C . PHE A 1 88 ? -1.970 -7.713 -1.998 1.00 94.69 88 PHE A C 1
ATOM 667 O O . PHE A 1 88 ? -1.766 -7.042 -0.989 1.00 94.69 88 PHE A O 1
ATOM 674 N N . LYS A 1 89 ? -3.110 -7.608 -2.694 1.00 94.38 89 LYS A N 1
ATOM 675 C CA . LYS A 1 89 ? -4.203 -6.696 -2.312 1.00 94.38 89 LYS A CA 1
ATOM 676 C C . LYS A 1 89 ? -4.713 -6.967 -0.898 1.00 94.38 89 LYS A C 1
ATOM 678 O O . LYS A 1 89 ? -4.924 -6.024 -0.141 1.00 94.38 89 LYS A O 1
ATOM 683 N N . HIS A 1 90 ? -4.878 -8.238 -0.530 1.00 95.25 90 HIS A N 1
ATOM 684 C CA . HIS A 1 90 ? -5.298 -8.621 0.816 1.00 95.25 90 HIS A CA 1
ATOM 685 C C . HIS A 1 90 ? -4.280 -8.183 1.877 1.00 95.25 90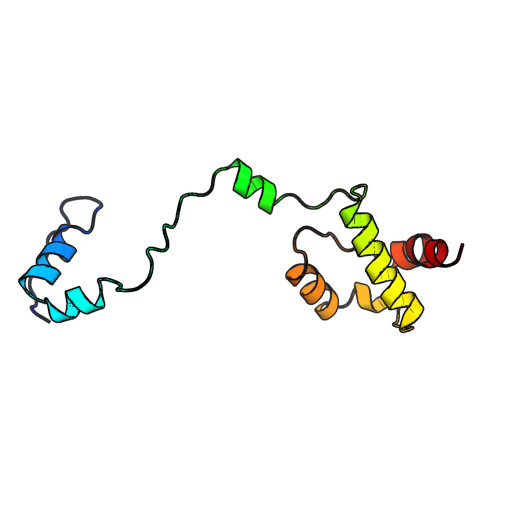 HIS A C 1
ATOM 687 O O . HIS A 1 90 ? -4.661 -7.587 2.883 1.00 95.25 90 HIS A O 1
ATOM 693 N N . MET A 1 91 ? -2.990 -8.429 1.629 1.00 95.38 91 MET A N 1
ATOM 694 C CA . MET A 1 91 ? -1.904 -8.025 2.521 1.00 95.38 91 MET A CA 1
ATOM 695 C C . MET A 1 91 ? -1.871 -6.505 2.718 1.00 95.38 91 MET A C 1
ATOM 697 O O . MET A 1 91 ? -1.905 -6.036 3.854 1.00 95.38 91 MET A O 1
ATOM 701 N N . ILE A 1 92 ? -1.884 -5.729 1.631 1.00 95.06 92 ILE A N 1
ATOM 702 C CA . ILE A 1 92 ? -1.867 -4.261 1.695 1.00 95.06 92 ILE A CA 1
ATOM 703 C C . ILE A 1 92 ? -3.104 -3.721 2.415 1.00 95.06 92 ILE A C 1
ATOM 705 O O . ILE A 1 92 ? -2.978 -2.850 3.272 1.00 95.06 92 ILE A O 1
ATOM 709 N N . HIS A 1 93 ? -4.286 -4.276 2.140 1.00 93.00 93 HIS A N 1
ATOM 710 C CA . HIS A 1 93 ? -5.516 -3.868 2.815 1.00 93.00 93 HIS A CA 1
ATOM 711 C C . HIS A 1 93 ? -5.481 -4.147 4.326 1.00 93.00 93 HIS A C 1
ATOM 713 O O . HIS A 1 93 ? -5.992 -3.352 5.113 1.00 93.00 93 HIS A O 1
ATOM 719 N N . LYS A 1 94 ? -4.866 -5.260 4.752 1.00 93.69 94 LYS A N 1
ATOM 720 C CA . LYS A 1 94 ? -4.689 -5.582 6.176 1.00 93.69 94 LYS A CA 1
ATOM 721 C C . LYS A 1 94 ? -3.667 -4.686 6.864 1.00 93.69 94 LYS A C 1
ATOM 723 O O . LYS A 1 94 ? -3.891 -4.315 8.012 1.00 93.69 94 LYS A O 1
ATOM 728 N N . LEU A 1 95 ? -2.579 -4.344 6.179 1.00 92.75 95 LEU A N 1
ATOM 729 C CA . LEU A 1 95 ? -1.546 -3.457 6.712 1.00 92.75 95 LEU A CA 1
ATOM 730 C C . LEU A 1 95 ? -2.040 -2.014 6.817 1.00 92.75 95 LEU A C 1
ATOM 732 O O . LEU A 1 95 ? -1.815 -1.357 7.830 1.00 92.75 95 LEU A O 1
ATOM 736 N N . ASN A 1 96 ? -2.719 -1.518 5.783 1.00 90.88 96 ASN A N 1
ATOM 737 C CA . ASN A 1 96 ? -3.236 -0.160 5.765 1.00 90.88 96 ASN A CA 1
ATOM 738 C C . ASN A 1 96 ? -4.577 -0.077 5.011 1.00 90.88 96 ASN A C 1
ATOM 740 O O . ASN A 1 96 ? -4.597 0.143 3.798 1.00 90.88 96 ASN A O 1
ATOM 744 N N . PRO A 1 97 ? -5.720 -0.201 5.711 1.00 89.06 97 PRO A N 1
ATOM 745 C CA . PRO A 1 97 ? -7.037 -0.239 5.071 1.00 89.06 97 PRO A CA 1
ATOM 746 C C . PRO A 1 97 ? -7.448 1.096 4.438 1.00 89.06 97 PRO A C 1
ATOM 748 O O . PRO A 1 97 ? -8.360 1.128 3.613 1.00 89.06 97 PRO A O 1
ATOM 751 N N . LYS A 1 98 ? -6.785 2.198 4.811 1.00 88.88 98 LYS A N 1
ATOM 752 C CA . LYS A 1 98 ? -7.041 3.533 4.255 1.00 88.88 98 LYS A CA 1
ATOM 753 C C . LYS A 1 98 ? -6.327 3.763 2.924 1.00 88.88 98 LYS A C 1
ATOM 755 O O . LYS A 1 98 ? -6.653 4.720 2.224 1.00 88.88 98 LYS A O 1
ATOM 760 N N . TYR A 1 99 ? -5.354 2.923 2.577 1.00 92.25 99 TYR A N 1
ATOM 761 C CA . TYR A 1 99 ? -4.603 3.054 1.339 1.00 92.25 99 TYR A CA 1
ATOM 762 C C . TYR A 1 99 ? -5.334 2.401 0.169 1.00 92.25 99 TYR A C 1
ATOM 764 O O . TYR A 1 99 ? -5.695 1.225 0.209 1.00 92.25 99 TYR A O 1
ATOM 772 N N . ASP A 1 100 ? -5.515 3.178 -0.894 1.00 89.81 100 ASP A N 1
ATOM 773 C CA . ASP A 1 100 ? -6.031 2.690 -2.165 1.00 89.81 100 ASP A CA 1
ATOM 774 C C . ASP A 1 100 ? -4.855 2.398 -3.102 1.00 89.81 100 ASP A C 1
ATOM 776 O O . ASP A 1 100 ? -4.104 3.307 -3.473 1.00 89.81 100 ASP A O 1
ATOM 780 N N . LEU A 1 101 ? -4.673 1.115 -3.427 1.00 92.00 101 LEU A N 1
ATOM 781 C CA . LEU A 1 101 ? -3.546 0.628 -4.216 1.00 92.00 101 LEU A CA 1
ATOM 782 C C . LEU A 1 101 ? -3.679 1.069 -5.687 1.00 92.00 101 LEU A C 1
ATOM 784 O O . LEU A 1 101 ? -4.643 0.672 -6.349 1.00 92.00 101 LEU A O 1
ATOM 788 N N . PRO A 1 102 ? -2.711 1.830 -6.237 1.00 91.62 102 PRO A N 1
ATOM 789 C CA . PRO A 1 102 ? -2.736 2.248 -7.632 1.00 91.62 102 PRO A CA 1
ATOM 790 C C . PRO A 1 102 ? -2.669 1.075 -8.613 1.00 91.62 102 PRO A C 1
ATOM 792 O O . PRO A 1 102 ? -2.146 0.000 -8.321 1.00 91.62 102 PRO A O 1
ATOM 795 N N . SER A 1 103 ? -3.168 1.309 -9.827 1.00 91.38 103 SER A N 1
ATOM 796 C CA . SER A 1 103 ? -3.104 0.313 -10.900 1.00 91.38 103 SER A CA 1
ATOM 797 C C . SER A 1 103 ? -1.667 0.018 -11.333 1.00 91.38 103 SER A C 1
ATOM 799 O O . SER A 1 103 ? -0.784 0.875 -11.248 1.00 91.38 103 SER A O 1
ATOM 801 N N . ARG A 1 104 ? -1.455 -1.158 -11.931 1.00 92.44 104 ARG A N 1
ATOM 802 C CA . ARG A 1 104 ? -0.182 -1.540 -12.554 1.00 92.44 104 ARG A CA 1
ATOM 803 C C . ARG A 1 104 ? 0.373 -0.467 -13.502 1.00 92.44 104 ARG A C 1
ATOM 805 O O . ARG A 1 104 ? 1.576 -0.221 -13.515 1.00 92.44 104 ARG A O 1
ATOM 812 N N . LYS A 1 105 ? -0.495 0.177 -14.294 1.00 92.38 105 LYS A N 1
ATOM 813 C CA . LYS A 1 105 ? -0.099 1.222 -15.257 1.00 92.38 105 LYS A CA 1
ATOM 814 C C . LYS A 1 105 ? 0.556 2.414 -14.565 1.00 92.38 105 LYS A C 1
ATOM 816 O O . LYS A 1 105 ? 1.532 2.945 -15.075 1.00 92.38 105 LYS A O 1
ATOM 821 N N . TYR A 1 106 ? 0.053 2.790 -13.390 1.00 92.31 106 TYR A N 1
ATOM 822 C CA . TYR A 1 106 ? 0.626 3.872 -12.594 1.00 92.31 106 TYR A CA 1
ATOM 823 C C . TYR A 1 106 ? 2.044 3.530 -12.124 1.00 92.31 106 TYR A C 1
ATOM 825 O O . TYR A 1 106 ? 2.959 4.339 -12.256 1.00 92.31 106 TYR A O 1
ATOM 833 N N . PHE A 1 107 ? 2.254 2.301 -11.643 1.00 92.06 107 PHE A N 1
ATOM 834 C CA . PHE A 1 107 ? 3.589 1.845 -11.257 1.00 92.06 107 PHE A CA 1
ATOM 835 C C . PHE A 1 107 ? 4.557 1.816 -12.443 1.00 92.06 107 PHE A C 1
ATOM 837 O O . PHE A 1 107 ? 5.694 2.254 -12.305 1.00 92.06 107 PHE A O 1
ATOM 844 N N . SER A 1 108 ? 4.087 1.374 -13.612 1.00 90.50 108 SER A N 1
ATOM 845 C CA . SER A 1 108 ? 4.887 1.319 -14.839 1.00 90.50 108 SER A CA 1
ATOM 846 C C . SER A 1 108 ? 5.267 2.700 -15.384 1.00 90.50 108 SER A C 1
ATOM 848 O O . SER A 1 108 ? 6.398 2.882 -15.815 1.00 90.50 108 SER A O 1
ATOM 850 N N . ASN A 1 109 ? 4.325 3.647 -15.405 1.00 90.88 109 ASN A N 1
ATOM 851 C CA . ASN A 1 109 ? 4.492 4.922 -16.111 1.00 90.88 109 ASN A CA 1
ATOM 852 C C . ASN A 1 109 ? 4.990 6.057 -15.213 1.00 90.88 109 ASN A C 1
ATOM 854 O O . ASN A 1 109 ? 5.602 6.995 -15.710 1.00 90.88 109 ASN A O 1
ATOM 858 N N . GLU A 1 110 ? 4.701 6.006 -13.911 1.00 89.56 110 GLU A N 1
ATOM 859 C CA . GLU A 1 110 ? 4.974 7.120 -13.000 1.00 89.56 110 GLU A CA 1
ATOM 860 C C . GLU A 1 110 ? 5.833 6.703 -11.810 1.00 89.56 110 GLU A C 1
ATOM 862 O O . GLU A 1 110 ? 6.863 7.322 -11.561 1.00 89.56 110 GLU A O 1
ATOM 867 N N . ALA A 1 111 ? 5.432 5.672 -11.059 1.00 89.06 111 ALA A N 1
ATOM 868 C CA . ALA A 1 111 ? 6.055 5.406 -9.760 1.00 89.06 111 ALA A CA 1
ATOM 869 C C . ALA A 1 111 ? 7.479 4.838 -9.874 1.00 89.06 111 ALA A C 1
ATOM 871 O O . ALA A 1 111 ? 8.364 5.283 -9.150 1.00 89.06 111 ALA A O 1
ATOM 872 N N . ILE A 1 112 ? 7.705 3.873 -10.774 1.00 89.06 112 ILE A N 1
ATOM 873 C CA . ILE A 1 112 ? 9.026 3.255 -10.961 1.00 89.06 112 ILE A CA 1
ATOM 874 C C . ILE A 1 112 ? 10.000 4.194 -11.681 1.00 89.06 112 ILE A C 1
ATOM 876 O O . ILE A 1 112 ? 11.109 4.348 -11.183 1.00 89.06 112 ILE A O 1
ATOM 880 N N . PRO A 1 113 ? 9.635 4.873 -12.787 1.00 89.00 113 PRO A N 1
ATOM 881 C CA . PRO A 1 113 ? 10.548 5.820 -13.431 1.00 89.00 113 PRO A CA 1
ATOM 882 C C . PRO A 1 113 ? 11.055 6.910 -12.476 1.00 89.00 113 PRO A C 1
ATOM 884 O O . PRO A 1 113 ? 12.246 7.208 -12.464 1.00 89.00 113 PRO A O 1
ATOM 887 N N . ARG A 1 114 ? 10.181 7.431 -11.600 1.00 89.25 114 ARG A N 1
ATOM 888 C CA . ARG A 1 114 ? 10.539 8.440 -10.586 1.00 89.25 114 ARG A CA 1
ATOM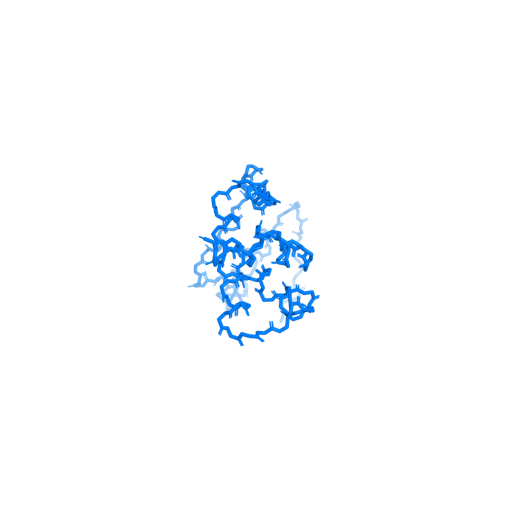 889 C C . ARG A 1 114 ? 11.553 7.965 -9.536 1.00 89.25 114 ARG A C 1
ATOM 891 O O . ARG A 1 114 ? 12.132 8.815 -8.878 1.00 89.25 114 ARG A O 1
ATOM 898 N N . LEU A 1 115 ? 11.758 6.658 -9.347 1.00 83.62 115 LEU A N 1
ATOM 899 C CA . LEU A 1 115 ? 12.778 6.129 -8.424 1.00 83.62 115 LEU A CA 1
ATOM 900 C C . LEU A 1 115 ? 14.202 6.220 -8.985 1.00 83.62 115 LEU A C 1
ATOM 902 O O . LEU A 1 115 ? 15.158 6.163 -8.217 1.00 83.62 115 LEU A O 1
ATOM 906 N N . TYR A 1 116 ? 14.334 6.301 -10.310 1.00 77.94 116 TYR A N 1
ATOM 907 C CA . TYR A 1 116 ? 15.615 6.243 -11.022 1.00 77.94 116 TYR A CA 1
ATOM 908 C C . TYR A 1 116 ? 15.908 7.511 -11.835 1.00 77.94 116 TYR A C 1
ATOM 910 O O . TYR A 1 116 ? 16.854 7.518 -12.620 1.00 77.94 116 TYR A O 1
ATOM 918 N N . THR A 1 117 ? 15.083 8.548 -11.677 1.00 67.31 117 THR A N 1
ATOM 919 C CA . THR A 1 117 ? 15.323 9.887 -12.234 1.00 67.31 117 THR A CA 1
ATOM 920 C C . THR A 1 117 ? 15.950 10.756 -11.156 1.00 67.31 117 THR A C 1
ATOM 922 O O . THR A 1 117 ? 16.917 11.475 -11.480 1.00 67.31 117 THR A O 1
#

Sequence (117 aa):
MCHKAVPAKGGNTSNLFSHLREHHPTLFACLTPTAAKKTVTQQTIESSVARGTKFSRDSPQHKELTHAIAYHIGKDGVPLSTVERPGFKHMIHKLNPKYDLPSRKYFSNEAIPRLYT

Organism: Amphimedon queenslandica (NCBI:txid400682)

Secondary structure (DSSP, 8-state):
---------SS--HHHHHHHHHH-HHHHHHHS-SS-----PPPPHHHHHHHHPPPPTTSHHHHHHHHHHHHHHHHH---GGGGGSHHHHHHHHHH-TT--PPPHHHIIIIITGGG--

InterPro domains:
  IPR052035 Zinc finger BED domain-containing [PTHR46481] (4-116)

Foldseek 3Di:
DPPDDQDDPDDDCVSVLVCCVPPPVVVNVVVPDPDDPPPPPPDDPVRVVVVVAADDCPDPVQLVVLLVVLCCCVVVVDDLCLLVDPVNVVVCCVVPVSHDRDHSVCSVPPRNVVVVD

pLDDT: mean 83.61, std 11.64, range [50.09, 96.25]